Protein AF-A0A376FAE8-F1 (afdb_monomer_lite)

Organism: Enterobacter asburiae (NCBI:txid61645)

InterPro domains:
  IPR020846 Major facilitator superfamily domain [PS50850] (1-55)
  IPR036259 MFS transporter superfamily [G3DSA:1.20.1250.20] (1-54)
  IPR036259 MFS transporter superfamily [SSF103473] (3-49)

Radius of gyration: 15.19 Å; chains: 1; bounding box: 31×26×39 Å

Foldseek 3Di:
DCVVVVVVVVVVCVVLVVLCVPDPPVSVVVNVVVVVVVVVVVVVVVVVVVVVVVD

Secondary structure (DSSP, 8-state):
--HHHHHHHHHHHHHHHHHHHTTTTHHHHHHHHHHHHHHHHHHHHHHHHHHHH--

Structure (mmCIF, N/CA/C/O backbone):
data_AF-A0A376FAE8-F1
#
_entry.id   AF-A0A376FAE8-F1
#
loop_
_atom_site.group_PDB
_atom_site.id
_atom_site.type_symbol
_atom_site.label_atom_id
_atom_site.label_alt_id
_atom_site.label_comp_id
_atom_site.label_asym_id
_atom_site.label_entity_id
_atom_site.label_seq_id
_atom_site.pdbx_PDB_ins_code
_atom_site.Cartn_x
_atom_site.Cartn_y
_atom_site.Cartn_z
_atom_site.occupancy
_atom_site.B_iso_or_equiv
_atom_site.auth_seq_id
_atom_site.auth_comp_id
_atom_site.auth_asym_id
_atom_site.auth_atom_id
_atom_site.pdbx_PDB_model_num
ATOM 1 N N . MET A 1 1 ? 2.666 -19.957 11.638 1.00 63.03 1 MET A N 1
ATOM 2 C CA . ME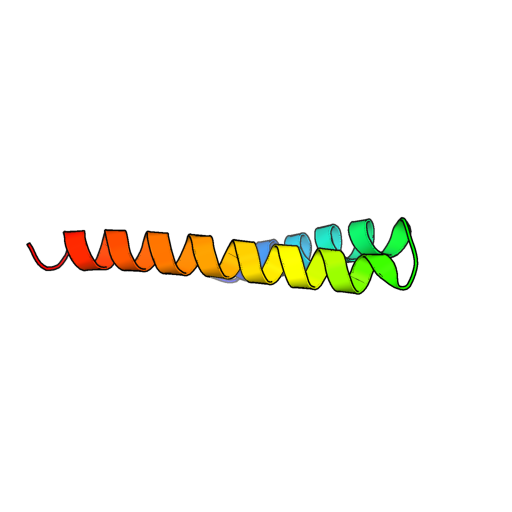T A 1 1 ? 1.881 -18.767 11.220 1.00 63.03 1 MET A CA 1
ATOM 3 C C . MET A 1 1 ? 2.742 -17.817 10.367 1.00 63.03 1 MET A C 1
ATOM 5 O O . MET A 1 1 ? 2.823 -16.630 10.625 1.00 63.03 1 MET A O 1
ATOM 9 N N . VAL A 1 2 ? 3.395 -18.358 9.327 1.00 80.94 2 VAL A N 1
ATOM 10 C CA . VAL A 1 2 ? 4.374 -17.651 8.465 1.00 80.94 2 VAL A CA 1
ATOM 11 C C . VAL A 1 2 ? 3.953 -17.667 6.989 1.00 80.94 2 VAL A C 1
ATOM 13 O O . VAL A 1 2 ? 4.270 -16.744 6.248 1.00 80.94 2 VAL A O 1
ATOM 16 N N . ALA A 1 3 ? 3.183 -18.679 6.572 1.00 82.38 3 ALA A N 1
ATOM 17 C CA . ALA A 1 3 ? 2.709 -18.827 5.197 1.00 82.38 3 ALA A CA 1
ATOM 18 C C . ALA A 1 3 ? 1.855 -17.638 4.733 1.00 82.38 3 ALA A C 1
ATOM 20 O O .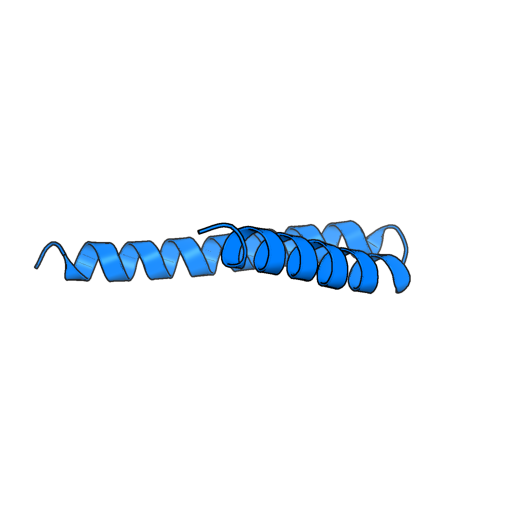 ALA A 1 3 ? 2.021 -17.175 3.615 1.00 82.38 3 ALA A O 1
ATOM 21 N N . VAL A 1 4 ? 1.004 -17.095 5.607 1.00 82.00 4 VAL A N 1
ATOM 22 C CA . VAL A 1 4 ? 0.163 -15.929 5.287 1.00 82.00 4 VAL A CA 1
ATOM 23 C C . VAL A 1 4 ? 1.014 -14.679 5.050 1.00 82.00 4 VAL A C 1
ATOM 25 O O . VAL A 1 4 ? 0.768 -13.925 4.115 1.00 82.00 4 VAL A O 1
ATOM 28 N N . ILE A 1 5 ? 2.062 -14.495 5.856 1.00 82.00 5 ILE A N 1
ATOM 29 C CA . ILE A 1 5 ? 2.977 -13.357 5.729 1.00 82.00 5 ILE A CA 1
ATOM 30 C C . ILE A 1 5 ? 3.778 -13.482 4.427 1.00 82.00 5 ILE A C 1
ATOM 32 O O . ILE A 1 5 ? 3.835 -12.537 3.647 1.00 82.00 5 ILE A O 1
ATOM 36 N N . GLN A 1 6 ? 4.324 -14.667 4.141 1.00 85.69 6 GLN A N 1
ATOM 37 C CA . GLN A 1 6 ? 5.060 -14.929 2.900 1.00 85.69 6 GLN A CA 1
ATOM 38 C C . GLN A 1 6 ? 4.181 -14.816 1.654 1.00 85.69 6 GLN A C 1
ATOM 40 O O . GLN A 1 6 ? 4.630 -14.272 0.652 1.00 85.69 6 GLN A O 1
ATOM 45 N N . LEU A 1 7 ? 2.925 -15.260 1.722 1.00 83.50 7 LEU A N 1
ATOM 46 C CA . LEU A 1 7 ? 1.953 -15.077 0.648 1.00 83.50 7 LEU A CA 1
ATOM 47 C C . LEU A 1 7 ? 1.708 -13.584 0.387 1.00 83.50 7 LEU A C 1
ATOM 49 O O . LEU A 1 7 ? 1.714 -13.157 -0.763 1.00 83.50 7 LEU A O 1
ATOM 53 N N . SER A 1 8 ? 1.546 -12.780 1.443 1.00 80.31 8 SER A N 1
ATOM 54 C CA . SER A 1 8 ? 1.328 -11.335 1.320 1.00 80.31 8 SER A CA 1
ATOM 55 C C . SER A 1 8 ? 2.545 -10.611 0.732 1.00 80.31 8 SER A C 1
ATOM 57 O O . SER A 1 8 ? 2.383 -9.698 -0.074 1.00 80.31 8 SER A O 1
ATOM 59 N N . ILE A 1 9 ? 3.759 -11.036 1.094 1.00 83.94 9 ILE A N 1
ATOM 60 C CA . ILE A 1 9 ? 5.010 -10.498 0.540 1.00 83.94 9 ILE A CA 1
ATOM 61 C C . ILE A 1 9 ? 5.174 -10.920 -0.927 1.00 83.94 9 ILE A C 1
ATOM 63 O O . ILE A 1 9 ? 5.488 -10.085 -1.772 1.00 83.94 9 ILE A O 1
ATOM 67 N N . ALA A 1 10 ? 4.906 -12.188 -1.252 1.00 84.81 10 ALA A N 1
ATOM 68 C CA . ALA A 1 10 ? 4.980 -12.707 -2.617 1.00 84.81 10 ALA A CA 1
ATOM 69 C C . ALA A 1 10 ? 3.968 -12.018 -3.548 1.00 84.81 10 ALA A C 1
ATOM 71 O O . ALA A 1 10 ? 4.320 -11.633 -4.664 1.00 84.81 10 ALA A O 1
ATOM 72 N N . LEU A 1 11 ? 2.736 -11.791 -3.079 1.00 80.25 11 LEU A N 1
ATOM 73 C CA . LEU A 1 11 ? 1.723 -11.024 -3.808 1.00 80.25 11 LEU A CA 1
ATOM 74 C C . LEU A 1 11 ? 2.133 -9.559 -3.979 1.00 80.25 11 LE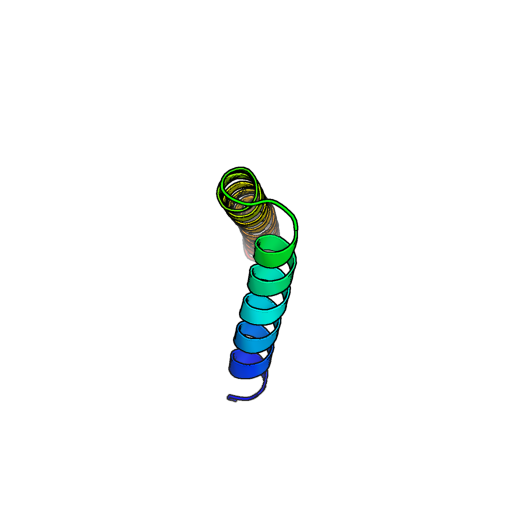U A C 1
ATOM 76 O O . LEU A 1 11 ? 2.017 -9.031 -5.082 1.00 80.25 11 LEU A O 1
ATOM 80 N N . GLY A 1 12 ? 2.667 -8.921 -2.933 1.00 79.69 12 GLY A N 1
ATOM 81 C CA . GLY A 1 12 ? 3.167 -7.54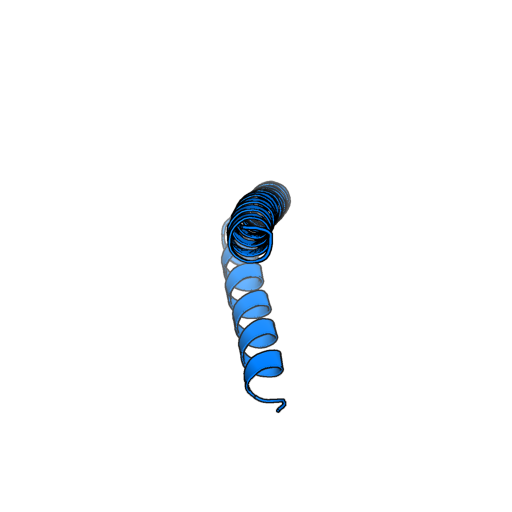6 -3.003 1.00 79.69 12 GLY A CA 1
ATOM 82 C C . GLY A 1 12 ? 4.314 -7.380 -4.005 1.00 79.69 12 GLY A C 1
ATOM 83 O O . GLY A 1 12 ? 4.303 -6.442 -4.798 1.00 79.69 12 GLY A O 1
ATOM 84 N N . SER A 1 13 ? 5.257 -8.325 -4.039 1.00 71.31 13 SER A N 1
ATOM 85 C CA . SER A 1 13 ? 6.364 -8.325 -5.004 1.00 71.31 13 SER A CA 1
ATOM 86 C C . SER A 1 13 ? 5.907 -8.645 -6.428 1.00 71.31 13 SER A C 1
ATOM 88 O O . SER A 1 13 ? 6.457 -8.088 -7.373 1.00 71.31 13 SER A O 1
ATOM 90 N N . THR A 1 14 ? 4.905 -9.513 -6.602 1.00 76.62 14 THR A N 1
ATOM 91 C CA . THR A 1 14 ? 4.356 -9.848 -7.928 1.00 76.62 14 THR A CA 1
ATOM 92 C C . THR A 1 14 ? 3.564 -8.675 -8.499 1.00 76.62 14 THR A C 1
ATOM 94 O O . THR A 1 14 ? 3.772 -8.290 -9.645 1.00 76.62 14 THR A O 1
ATOM 97 N N . ALA A 1 15 ? 2.697 -8.059 -7.690 1.00 72.81 15 ALA A N 1
ATOM 98 C CA . ALA A 1 15 ? 1.927 -6.886 -8.089 1.00 72.81 15 ALA A CA 1
ATOM 99 C C . ALA A 1 15 ? 2.836 -5.671 -8.333 1.00 72.81 15 ALA A C 1
ATOM 101 O O . ALA A 1 15 ? 2.681 -4.986 -9.340 1.00 72.81 15 ALA A O 1
ATOM 102 N N . GLY A 1 16 ? 3.822 -5.435 -7.460 1.00 67.69 16 GLY A N 1
ATOM 103 C CA . GLY A 1 16 ? 4.799 -4.363 -7.641 1.00 67.69 16 GLY A CA 1
ATOM 104 C C . GLY A 1 16 ? 5.705 -4.574 -8.856 1.00 67.69 16 GLY A C 1
ATOM 105 O O . GLY A 1 16 ? 5.949 -3.627 -9.596 1.00 67.69 16 GLY A O 1
ATOM 106 N N . GLY A 1 17 ? 6.141 -5.814 -9.107 1.00 66.94 17 GLY A N 1
ATOM 107 C CA . GLY A 1 17 ? 6.954 -6.179 -10.271 1.00 66.94 17 GLY A CA 1
ATOM 108 C C . GLY A 1 17 ? 6.199 -6.066 -11.598 1.00 66.94 17 GLY A C 1
ATOM 109 O O . GLY A 1 17 ? 6.729 -5.492 -12.542 1.00 66.94 17 GLY A O 1
ATOM 110 N N . LEU A 1 18 ? 4.941 -6.524 -11.658 1.00 65.12 18 LEU A N 1
ATOM 111 C CA . LEU A 1 18 ? 4.081 -6.369 -12.843 1.00 65.12 18 LEU A CA 1
ATOM 112 C C . LEU A 1 18 ? 3.799 -4.900 -13.171 1.00 65.12 18 LEU A C 1
ATOM 114 O O . LEU A 1 18 ? 3.791 -4.510 -14.335 1.00 65.12 18 LEU A O 1
ATOM 118 N N . VAL A 1 19 ? 3.578 -4.075 -12.147 1.00 61.94 19 VAL A N 1
ATOM 119 C CA . VAL A 1 19 ? 3.376 -2.633 -12.323 1.00 61.94 19 VAL A CA 1
ATOM 120 C C . VAL A 1 19 ? 4.665 -1.968 -12.817 1.00 61.94 19 VAL A C 1
ATOM 122 O O . VAL A 1 19 ? 4.602 -1.089 -13.679 1.00 61.94 19 VAL A O 1
ATOM 125 N N . PHE A 1 20 ? 5.835 -2.404 -12.339 1.00 61.06 20 PHE A N 1
ATOM 126 C CA . PHE A 1 20 ? 7.144 -1.895 -12.763 1.00 61.06 20 PHE A CA 1
ATOM 127 C C . PHE A 1 20 ? 7.469 -2.215 -14.233 1.00 61.06 20 PHE A C 1
ATOM 129 O O . PHE A 1 20 ? 8.005 -1.357 -14.936 1.00 61.06 20 PHE A O 1
ATOM 136 N N . ASP A 1 21 ? 7.088 -3.402 -14.713 1.00 63.84 21 ASP A N 1
ATOM 137 C CA . ASP A 1 21 ? 7.402 -3.894 -16.064 1.00 63.84 21 ASP A CA 1
ATOM 138 C C . ASP A 1 21 ? 6.709 -3.096 -17.193 1.00 63.84 21 ASP A C 1
ATOM 140 O O . ASP A 1 21 ? 7.193 -3.066 -18.322 1.00 63.84 21 ASP A O 1
ATOM 144 N N . HIS A 1 22 ? 5.606 -2.382 -16.913 1.00 57.50 22 HIS A N 1
ATOM 145 C CA . HIS A 1 22 ? 4.775 -1.798 -17.975 1.00 57.50 22 HIS A CA 1
ATOM 146 C C . HIS A 1 22 ? 5.066 -0.331 -18.375 1.00 57.50 22 HIS A C 1
ATOM 148 O O . HIS A 1 22 ? 4.558 0.091 -19.414 1.00 57.50 22 HIS A O 1
ATOM 154 N N . SER A 1 23 ? 5.804 0.512 -17.619 1.00 50.56 23 SER A N 1
ATOM 155 C CA . SER A 1 23 ? 5.762 1.970 -17.942 1.00 50.56 23 SER A CA 1
ATOM 156 C C . SER A 1 23 ? 6.843 2.956 -17.451 1.00 50.56 23 SER A C 1
ATOM 158 O O . SER A 1 23 ? 6.686 4.160 -17.664 1.00 50.56 23 SER A O 1
ATOM 160 N N . GLY A 1 24 ? 7.953 2.550 -16.826 1.00 63.94 24 GLY A N 1
ATOM 161 C CA . GLY A 1 24 ? 8.932 3.540 -16.323 1.00 63.94 24 GLY A CA 1
ATOM 162 C C . GLY A 1 24 ? 8.333 4.503 -15.268 1.00 63.94 24 GLY A C 1
ATOM 163 O O . GLY A 1 24 ? 7.413 4.119 -14.554 1.00 63.94 24 GLY A O 1
ATOM 164 N N . TRP A 1 25 ? 8.821 5.751 -15.142 1.00 54.56 25 TRP A N 1
ATOM 165 C CA . TRP A 1 25 ? 8.539 6.702 -14.031 1.00 54.56 25 TRP A CA 1
ATOM 166 C C . TRP A 1 25 ? 7.062 6.889 -13.603 1.00 54.56 25 TRP A C 1
ATOM 168 O O . TRP A 1 25 ? 6.807 7.225 -12.447 1.00 54.56 25 TRP A O 1
ATOM 178 N N . GLN A 1 26 ? 6.086 6.656 -14.486 1.00 62.66 26 GLN A N 1
ATOM 179 C CA . GLN A 1 26 ? 4.649 6.743 -14.168 1.00 62.66 26 GLN A CA 1
ATOM 180 C C . GLN A 1 26 ? 4.159 5.604 -13.255 1.00 62.66 26 GLN A C 1
ATOM 182 O O . GLN A 1 26 ? 3.225 5.768 -12.469 1.00 62.66 26 GLN A O 1
ATOM 187 N N . SER A 1 27 ? 4.827 4.453 -13.323 1.00 61.62 27 SER A N 1
ATOM 188 C CA . SER A 1 27 ? 4.498 3.246 -12.568 1.00 61.62 27 SER A CA 1
ATOM 189 C C . SER A 1 27 ? 4.617 3.451 -11.051 1.00 61.62 27 SER A C 1
ATOM 191 O O . SER A 1 27 ? 3.714 3.090 -10.297 1.00 61.62 27 SER A O 1
ATOM 193 N N . THR A 1 28 ? 5.665 4.142 -10.593 1.00 66.38 28 THR A N 1
ATOM 194 C CA . THR A 1 28 ? 5.882 4.450 -9.167 1.00 66.38 28 THR A CA 1
ATOM 195 C C . THR A 1 28 ? 4.767 5.319 -8.578 1.00 66.38 28 THR A C 1
ATOM 197 O O . THR A 1 28 ? 4.374 5.138 -7.421 1.00 66.38 28 THR A O 1
ATOM 200 N N . PHE A 1 29 ? 4.231 6.251 -9.373 1.00 68.19 29 PHE A N 1
ATOM 201 C CA . PHE A 1 29 ? 3.148 7.140 -8.951 1.00 68.19 29 PHE A CA 1
ATOM 202 C C . PHE A 1 29 ? 1.819 6.384 -8.84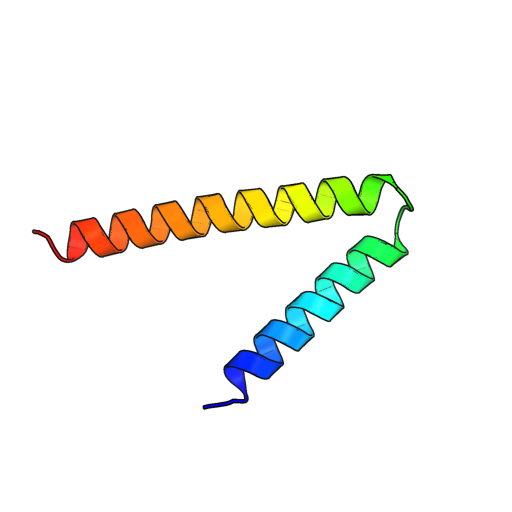5 1.00 68.19 29 PHE A C 1
ATOM 204 O O . PHE A 1 29 ? 1.109 6.513 -7.847 1.00 68.19 29 PHE A O 1
ATOM 211 N N . ALA A 1 30 ? 1.522 5.529 -9.828 1.00 72.19 30 ALA A N 1
ATOM 212 C CA . ALA A 1 30 ? 0.351 4.657 -9.805 1.00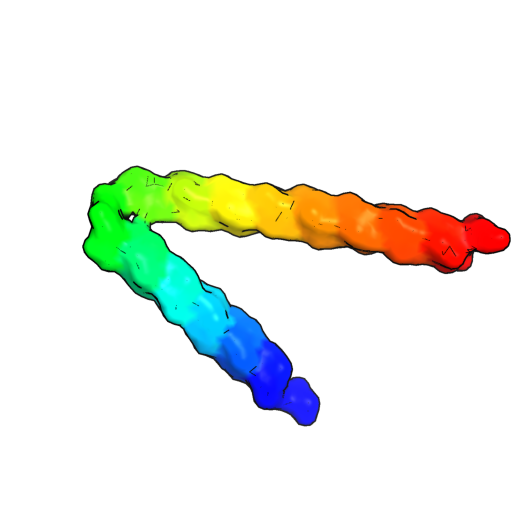 72.19 30 ALA A CA 1
ATOM 213 C C . ALA A 1 30 ? 0.402 3.652 -8.641 1.00 72.19 30 ALA A C 1
ATOM 215 O O . ALA A 1 30 ? -0.596 3.460 -7.947 1.00 72.19 30 ALA A O 1
ATOM 216 N N . LEU A 1 31 ? 1.575 3.071 -8.371 1.00 72.62 31 LEU A N 1
ATOM 217 C CA . LEU A 1 31 ? 1.794 2.129 -7.272 1.00 72.62 31 LEU A CA 1
ATOM 218 C C . LEU A 1 31 ? 1.607 2.804 -5.907 1.00 72.62 31 LEU A C 1
ATOM 220 O O . LEU A 1 31 ? 0.902 2.273 -5.050 1.00 72.62 31 LEU A O 1
ATOM 224 N N . SER A 1 32 ? 2.156 4.010 -5.731 1.00 72.25 32 SER A N 1
ATOM 225 C CA . SER A 1 32 ? 1.942 4.812 -4.518 1.00 72.25 32 SER A CA 1
ATOM 226 C C . SER A 1 32 ? 0.468 5.202 -4.345 1.00 72.25 32 SER A C 1
ATOM 228 O O . SER A 1 32 ? -0.060 5.125 -3.237 1.00 72.25 32 SER A O 1
ATOM 230 N N . GLY A 1 33 ? -0.227 5.548 -5.436 1.00 76.75 33 GLY A N 1
ATOM 231 C CA . GLY A 1 33 ? -1.667 5.819 -5.437 1.00 76.75 33 GLY A CA 1
ATOM 232 C C . GLY A 1 33 ? -2.507 4.602 -5.038 1.00 76.75 33 GLY A C 1
ATOM 233 O O . GLY A 1 33 ? -3.388 4.719 -4.188 1.00 76.75 33 GLY A O 1
ATOM 234 N N . MET A 1 34 ? -2.206 3.416 -5.574 1.00 76.81 34 MET A N 1
ATOM 235 C CA . MET A 1 34 ? -2.866 2.168 -5.172 1.00 76.81 34 MET A CA 1
ATOM 236 C C . MET A 1 34 ? -2.611 1.830 -3.703 1.00 76.81 34 MET A C 1
ATOM 238 O O . MET A 1 34 ? -3.533 1.396 -3.014 1.00 76.81 34 MET A O 1
ATOM 242 N N . LEU A 1 35 ? -1.393 2.062 -3.207 1.00 80.31 35 LEU A N 1
ATOM 243 C CA . LEU A 1 35 ? -1.062 1.861 -1.797 1.00 80.31 35 LEU A CA 1
ATOM 244 C C . LEU A 1 35 ? -1.884 2.793 -0.896 1.00 80.31 35 LEU A C 1
ATOM 246 O O . LEU A 1 35 ? -2.423 2.358 0.120 1.00 80.31 35 LEU A O 1
ATOM 250 N N . LEU A 1 36 ? -2.023 4.061 -1.296 1.00 84.38 36 LEU A N 1
ATOM 251 C CA . LEU A 1 36 ? -2.799 5.062 -0.567 1.00 84.38 36 LEU A CA 1
ATOM 252 C C . LEU A 1 36 ? -4.298 4.731 -0.575 1.00 84.38 36 LEU A C 1
ATOM 254 O O . LEU A 1 36 ? -4.953 4.811 0.462 1.00 84.38 36 LEU A O 1
ATOM 258 N N . LEU A 1 37 ? -4.838 4.291 -1.715 1.00 81.19 37 LEU A N 1
ATOM 259 C CA . LEU A 1 37 ? -6.218 3.808 -1.815 1.00 81.19 37 LEU A CA 1
ATOM 260 C C . LEU A 1 37 ? -6.440 2.553 -0.961 1.00 81.19 37 LEU A C 1
ATOM 262 O O . LEU A 1 37 ? -7.451 2.453 -0.266 1.00 81.19 37 LEU A O 1
ATOM 266 N N . GLY A 1 38 ? -5.479 1.627 -0.953 1.00 83.69 38 GLY A N 1
ATOM 267 C CA . GLY A 1 38 ? -5.489 0.459 -0.075 1.00 83.69 38 GLY A CA 1
ATOM 268 C C . GLY A 1 38 ? -5.518 0.853 1.401 1.00 83.69 38 GLY A C 1
ATOM 269 O O . GLY A 1 38 ? -6.329 0.322 2.159 1.00 83.69 38 GLY A O 1
ATOM 270 N N . ALA A 1 39 ? -4.707 1.837 1.796 1.00 83.75 39 ALA A N 1
ATOM 271 C CA . ALA A 1 39 ? -4.705 2.384 3.149 1.00 83.75 39 ALA A CA 1
ATOM 272 C C . ALA A 1 39 ? -6.060 3.009 3.516 1.00 83.75 39 ALA A C 1
ATOM 274 O O . ALA A 1 39 ? -6.588 2.713 4.584 1.00 83.75 39 ALA A O 1
ATOM 275 N N . VAL A 1 40 ? -6.675 3.787 2.616 1.00 87.06 40 VAL A N 1
ATOM 276 C CA . VAL A 1 40 ? -8.020 4.356 2.821 1.00 87.06 40 VAL A CA 1
ATOM 277 C C . VAL A 1 40 ? -9.052 3.257 3.075 1.00 87.06 40 VAL A C 1
ATOM 279 O O . VAL A 1 40 ? -9.813 3.338 4.040 1.00 87.06 40 VAL A O 1
ATOM 282 N N . VAL A 1 41 ? -9.071 2.207 2.250 1.00 85.81 41 VAL A N 1
ATOM 283 C CA . VAL A 1 41 ? -10.003 1.083 2.423 1.00 85.81 41 VAL A CA 1
ATOM 284 C C . VAL A 1 41 ? -9.772 0.385 3.763 1.00 85.81 41 VAL A C 1
ATOM 286 O O . VAL A 1 41 ? -10.734 0.124 4.486 1.00 85.81 41 VAL A O 1
ATOM 289 N N . LEU A 1 42 ? -8.513 0.132 4.132 1.00 85.31 42 LEU A N 1
ATOM 290 C CA . LEU A 1 42 ? -8.164 -0.503 5.403 1.00 85.31 42 LEU A CA 1
ATOM 291 C C . LEU A 1 42 ? -8.601 0.339 6.605 1.00 85.31 42 LEU A C 1
ATOM 293 O O . LEU A 1 42 ? -9.194 -0.194 7.540 1.00 85.31 42 LEU A O 1
ATOM 297 N N . THR A 1 43 ? -8.361 1.651 6.570 1.00 88.69 43 THR A N 1
ATOM 298 C CA . THR A 1 43 ? -8.792 2.579 7.619 1.00 88.69 43 THR A CA 1
ATOM 299 C C . THR A 1 43 ? -10.311 2.595 7.747 1.00 88.69 43 THR A C 1
ATOM 301 O O . THR A 1 43 ? -10.820 2.510 8.860 1.00 88.69 43 THR A O 1
ATOM 304 N N . LEU A 1 44 ? -11.054 2.618 6.637 1.00 85.31 44 LEU A N 1
ATOM 305 C CA . LEU A 1 44 ? -12.518 2.569 6.668 1.00 85.31 44 LEU A CA 1
ATOM 306 C C . LEU A 1 44 ? -13.046 1.240 7.219 1.00 85.31 44 LEU A C 1
ATOM 308 O O . LEU A 1 44 ? -13.991 1.238 8.009 1.00 85.31 44 LEU A O 1
ATOM 312 N N . LEU A 1 45 ? -12.447 0.113 6.831 1.00 85.56 45 LEU A N 1
ATOM 313 C CA . LEU A 1 45 ? -12.798 -1.200 7.373 1.00 85.56 45 LEU A CA 1
ATOM 314 C C . LEU A 1 45 ? -12.511 -1.271 8.873 1.00 85.56 45 LEU A C 1
ATOM 316 O O . LEU A 1 45 ? -13.379 -1.692 9.635 1.00 85.56 45 LEU A O 1
ATOM 320 N N . LEU A 1 46 ? -11.347 -0.791 9.312 1.00 88.94 46 LEU A N 1
ATOM 321 C CA . LEU A 1 46 ? -10.990 -0.727 10.724 1.00 88.94 46 LEU A CA 1
ATOM 322 C C . LEU A 1 46 ? -11.941 0.187 11.505 1.00 88.94 46 LEU A C 1
ATOM 324 O O . LEU A 1 46 ? -12.387 -0.189 12.583 1.00 88.94 46 LEU A O 1
ATOM 328 N N . SER A 1 47 ? -12.329 1.342 10.956 1.00 81.31 47 SER A N 1
ATOM 329 C CA . SER A 1 47 ? -13.341 2.214 11.564 1.00 81.31 47 SER A CA 1
ATOM 330 C C . SER A 1 47 ? -14.710 1.537 11.673 1.00 81.31 47 SER A C 1
ATOM 332 O O . SER A 1 47 ? -15.402 1.723 12.673 1.00 81.31 47 SER A O 1
ATOM 334 N N . ARG A 1 48 ? -15.112 0.731 10.681 1.00 80.69 48 ARG A N 1
ATOM 335 C CA . ARG A 1 48 ? -16.362 -0.049 10.735 1.00 80.69 48 ARG A CA 1
ATOM 336 C C . ARG A 1 48 ? -16.302 -1.143 11.798 1.00 80.69 48 ARG A C 1
ATOM 338 O O . ARG A 1 48 ? -17.239 -1.272 12.578 1.00 80.69 48 ARG A O 1
ATOM 345 N N . VAL A 1 49 ? -15.196 -1.883 11.860 1.00 82.12 49 VAL A N 1
ATOM 346 C CA . VAL A 1 49 ? -14.959 -2.911 12.886 1.00 82.12 49 VAL A CA 1
ATOM 347 C C . VAL A 1 49 ? -14.934 -2.282 14.278 1.00 82.12 49 VAL A C 1
ATOM 349 O O . VAL A 1 49 ? -15.578 -2.789 15.189 1.00 82.12 49 VAL A O 1
ATOM 352 N N . HIS A 1 50 ? -14.273 -1.134 14.438 1.00 74.19 50 HIS A N 1
ATOM 353 C CA . HIS A 1 50 ? -14.234 -0.409 15.704 1.00 74.19 50 HIS A CA 1
ATOM 354 C C . HIS A 1 50 ? -15.622 0.099 16.127 1.00 74.19 50 HIS A C 1
ATOM 356 O O . HIS A 1 50 ? -15.997 -0.072 17.281 1.00 74.19 50 HIS A O 1
ATOM 362 N N . LYS A 1 51 ? -16.435 0.643 15.205 1.00 64.56 51 LYS A N 1
ATOM 363 C CA . LYS A 1 51 ? -17.843 0.979 15.504 1.00 64.56 51 LYS A CA 1
ATOM 364 C C . LYS A 1 51 ? -18.666 -0.242 15.917 1.00 64.56 51 LYS A C 1
ATOM 366 O O . LYS A 1 51 ? -19.549 -0.091 16.748 1.00 64.56 51 LYS A O 1
ATOM 371 N N . SER A 1 52 ? -18.391 -1.416 15.350 1.00 63.34 52 SER A N 1
ATOM 372 C CA . SER A 1 52 ? -19.087 -2.664 15.693 1.00 63.34 52 SER A CA 1
ATOM 373 C C . SER A 1 52 ? -18.694 -3.233 17.059 1.00 63.34 52 SER A C 1
ATOM 375 O O . SER A 1 52 ? -19.423 -4.064 17.581 1.00 63.34 52 SER A O 1
ATOM 377 N N . LEU A 1 53 ? -17.541 -2.837 17.606 1.00 64.31 53 LEU A N 1
ATOM 378 C CA . LEU A 1 53 ? -17.065 -3.249 18.932 1.00 64.31 53 LEU A CA 1
ATOM 379 C C . LEU A 1 53 ? -17.474 -2.266 20.040 1.00 64.31 53 LEU A C 1
ATOM 381 O O . LEU A 1 53 ? -17.376 -2.604 21.215 1.00 64.31 53 LEU A O 1
ATOM 385 N N . ALA A 1 54 ? -17.888 -1.050 19.673 1.00 59.25 54 ALA A N 1
ATOM 386 C CA . ALA A 1 54 ? -18.238 0.032 20.594 1.00 59.25 54 ALA A CA 1
ATOM 387 C C . ALA A 1 54 ? -19.758 0.259 20.752 1.00 59.25 54 ALA A C 1
ATOM 389 O O . ALA A 1 54 ? -20.152 1.255 21.358 1.00 59.25 54 ALA A O 1
ATOM 390 N N . GLY A 1 55 ? -20.599 -0.615 20.189 1.00 47.09 55 GLY A N 1
ATOM 391 C CA . GLY A 1 55 ? -22.060 -0.614 20.346 1.00 47.09 55 GLY A CA 1
ATOM 392 C C . GLY A 1 55 ? -22.544 -1.947 20.886 1.00 47.09 55 GLY A C 1
ATOM 393 O O . GLY A 1 55 ? -23.530 -1.923 21.649 1.00 47.09 55 GLY A O 1
#

Sequence (55 aa):
MVAVIQLSIALGSTAGGLVFDHSGWQSTFALSGMLLLGAVVLTLLLSRVHKSLAG

pLDDT: mean 73.98, std 10.57, range [47.09, 88.94]